Protein AF-A0A7S2WE70-F1 (afdb_monomer)

Nearest PDB structures (foldseek):
  4l07-assembly1_A  TM=2.270E-01  e=7.422E+00  Pseudomonas putida S16

Structure (mmCIF, N/CA/C/O backbone):
data_AF-A0A7S2WE70-F1
#
_entry.id   AF-A0A7S2WE70-F1
#
loop_
_atom_site.group_PDB
_atom_site.id
_atom_site.type_symbol
_atom_site.label_atom_id
_atom_site.label_alt_id
_atom_site.label_comp_id
_atom_site.label_asym_id
_atom_site.label_entity_id
_atom_site.label_seq_id
_atom_site.pdbx_PDB_ins_code
_atom_site.Cartn_x
_atom_site.Cartn_y
_atom_site.Cartn_z
_atom_site.occupancy
_atom_site.B_iso_or_equiv
_atom_site.auth_seq_id
_atom_site.auth_comp_id
_atom_site.auth_asym_id
_atom_site.auth_atom_id
_atom_site.pdbx_PDB_model_num
ATOM 1 N N . LYS A 1 1 ? -5.497 1.489 -3.871 1.00 79.62 1 LYS A N 1
ATOM 2 C CA . LYS A 1 1 ? -4.852 1.166 -2.570 1.00 79.62 1 LYS A CA 1
ATOM 3 C C . LYS A 1 1 ? -5.425 1.984 -1.411 1.00 79.62 1 LYS A C 1
ATOM 5 O O . LYS A 1 1 ? -5.794 1.363 -0.428 1.00 79.62 1 LYS A O 1
ATOM 10 N N . LEU A 1 2 ? -5.612 3.306 -1.546 1.00 86.38 2 LEU A N 1
ATOM 11 C CA . LEU A 1 2 ? -6.244 4.159 -0.519 1.00 86.38 2 LEU A CA 1
ATOM 12 C C . LEU A 1 2 ? -7.541 3.571 0.075 1.00 86.38 2 LEU A C 1
ATOM 14 O O . LEU A 1 2 ? -7.632 3.416 1.284 1.00 86.38 2 LEU A O 1
ATOM 18 N N . ALA A 1 3 ? -8.488 3.138 -0.764 1.00 90.69 3 ALA A N 1
ATOM 19 C CA . ALA A 1 3 ? -9.734 2.517 -0.297 1.00 90.69 3 ALA A CA 1
ATOM 20 C C . ALA A 1 3 ? -9.523 1.275 0.596 1.00 90.69 3 ALA A C 1
ATOM 22 O O . ALA A 1 3 ? -10.285 1.057 1.528 1.00 90.69 3 ALA A O 1
ATOM 23 N N . GLN A 1 4 ? -8.474 0.476 0.355 1.00 90.06 4 GLN A N 1
ATOM 24 C CA . GLN A 1 4 ? -8.160 -0.686 1.199 1.00 90.06 4 GLN A CA 1
ATOM 25 C C . GLN A 1 4 ? -7.685 -0.249 2.590 1.00 90.06 4 GLN A C 1
ATOM 27 O O . GLN A 1 4 ? -8.068 -0.862 3.579 1.00 90.06 4 GLN A O 1
ATOM 32 N N . VAL A 1 5 ? -6.887 0.821 2.666 1.00 90.38 5 VAL A N 1
ATOM 33 C CA . VAL A 1 5 ? -6.419 1.385 3.942 1.00 90.38 5 VAL A CA 1
ATOM 34 C C . VAL A 1 5 ? -7.581 2.018 4.705 1.00 90.38 5 VAL A C 1
ATOM 36 O O . VAL A 1 5 ? -7.766 1.716 5.879 1.00 90.38 5 VAL A O 1
ATOM 39 N N . LEU A 1 6 ? -8.410 2.819 4.027 1.00 92.94 6 LEU A N 1
ATOM 40 C CA . LEU A 1 6 ? -9.619 3.411 4.608 1.00 92.94 6 LEU A CA 1
ATOM 41 C C . LEU A 1 6 ? -10.547 2.332 5.178 1.00 92.94 6 LEU A C 1
ATOM 43 O O . LEU A 1 6 ? -10.945 2.420 6.334 1.00 92.94 6 LEU A O 1
ATOM 47 N N . ASN A 1 7 ? -10.824 1.271 4.413 1.00 91.50 7 ASN A N 1
ATOM 48 C CA . ASN A 1 7 ? -11.642 0.162 4.901 1.00 91.50 7 ASN A CA 1
ATOM 49 C C . ASN A 1 7 ? -10.996 -0.574 6.075 1.00 91.50 7 ASN A C 1
ATOM 51 O O . ASN A 1 7 ? -11.705 -0.940 7.006 1.00 91.50 7 ASN A O 1
ATOM 55 N N . ALA A 1 8 ? -9.676 -0.782 6.068 1.00 90.50 8 ALA A N 1
ATOM 56 C CA . ALA A 1 8 ? -8.983 -1.387 7.203 1.00 90.50 8 ALA A CA 1
ATOM 57 C C . ALA A 1 8 ? -9.147 -0.544 8.479 1.00 90.50 8 ALA A C 1
ATOM 59 O O . ALA A 1 8 ? -9.365 -1.091 9.560 1.00 90.50 8 ALA A O 1
ATOM 60 N N . TYR A 1 9 ? -9.092 0.783 8.347 1.00 91.19 9 TYR A N 1
ATOM 61 C CA . TYR A 1 9 ? -9.255 1.717 9.459 1.00 91.19 9 TYR A CA 1
ATOM 62 C C . TYR A 1 9 ? -10.695 1.691 9.989 1.00 91.19 9 TYR A C 1
ATOM 64 O O . TYR A 1 9 ? -10.896 1.522 11.192 1.00 91.19 9 TYR A O 1
ATOM 72 N N . SER A 1 10 ? -11.693 1.747 9.101 1.00 92.25 10 SER A N 1
ATOM 73 C CA . SER A 1 10 ? -13.107 1.640 9.480 1.00 92.25 10 SER A CA 1
ATOM 74 C C . SER A 1 10 ? -13.448 0.282 10.102 1.00 92.25 10 SER A C 1
ATOM 76 O O . SER A 1 10 ? -14.179 0.223 11.089 1.00 92.25 10 SER A O 1
ATOM 78 N N . LEU A 1 11 ? -12.902 -0.819 9.573 1.00 90.81 11 LEU A N 1
ATOM 79 C CA . LEU A 1 11 ? -13.088 -2.167 10.121 1.00 90.81 11 LEU A CA 1
ATOM 80 C C . LEU A 1 11 ? -12.535 -2.281 11.542 1.00 90.81 11 LEU A C 1
ATOM 82 O O . LEU A 1 11 ? -13.195 -2.850 12.406 1.00 90.81 11 LEU A O 1
ATOM 86 N N . ALA A 1 12 ? -11.347 -1.733 11.800 1.00 90.12 12 ALA A N 1
ATOM 87 C CA . ALA A 1 12 ? -10.758 -1.749 13.135 1.00 90.12 12 ALA A CA 1
ATOM 88 C C . ALA A 1 12 ? -11.613 -0.992 14.165 1.00 90.12 12 ALA A C 1
ATOM 90 O O . ALA A 1 12 ? -11.672 -1.390 15.326 1.00 90.12 12 ALA A O 1
ATOM 91 N N . GLU A 1 13 ? -12.290 0.078 13.739 1.00 90.75 13 GLU A N 1
ATOM 92 C CA . GLU A 1 13 ? -13.197 0.852 14.589 1.00 90.75 13 GLU A CA 1
ATOM 93 C C . GLU A 1 13 ? -14.469 0.064 14.944 1.00 90.75 13 GLU A C 1
ATOM 95 O O . GLU A 1 13 ? -14.871 0.025 16.106 1.00 90.75 13 GLU A O 1
ATOM 100 N N . HIS A 1 14 ? -15.061 -0.631 13.968 1.00 90.62 14 HIS A N 1
ATOM 101 C CA . HIS A 1 14 ? -16.283 -1.420 14.171 1.00 90.62 14 HIS A CA 1
ATOM 102 C C . HIS A 1 14 ? -16.027 -2.771 14.856 1.00 90.62 14 HIS A C 1
ATOM 104 O O . HIS A 1 14 ? -16.901 -3.292 15.552 1.00 90.62 14 HIS A O 1
ATOM 110 N N . PHE A 1 15 ? -14.829 -3.338 14.699 1.00 90.50 15 PHE A N 1
ATOM 111 C CA . PHE A 1 15 ? -14.436 -4.626 15.270 1.00 90.50 15 PHE A CA 1
ATOM 112 C C . PHE A 1 15 ? -13.199 -4.483 16.172 1.00 90.50 15 PHE A C 1
ATOM 114 O O . PHE A 1 15 ? -12.150 -5.057 15.880 1.00 90.50 15 PHE A O 1
ATOM 121 N N . PRO A 1 16 ? -13.302 -3.812 17.337 1.00 86.62 16 PRO A N 1
ATOM 122 C CA . PRO A 1 16 ? -12.149 -3.481 18.191 1.00 86.62 16 PRO A CA 1
ATOM 123 C C . PRO A 1 16 ? -11.471 -4.699 18.844 1.00 86.62 16 PRO A C 1
ATOM 125 O O . PRO A 1 16 ? -10.411 -4.594 19.470 1.00 86.62 16 PRO A O 1
ATOM 128 N N . ARG A 1 17 ? -12.102 -5.875 18.749 1.00 86.81 17 ARG A N 1
ATOM 129 C CA . ARG A 1 17 ? -11.527 -7.155 19.186 1.00 86.81 17 ARG A CA 1
ATOM 130 C C . ARG A 1 17 ? -10.603 -7.762 18.134 1.00 86.81 17 ARG A C 1
ATOM 132 O O . ARG A 1 17 ? -9.846 -8.666 18.472 1.00 86.81 17 ARG A O 1
ATOM 139 N N . TRP A 1 18 ? -10.711 -7.328 16.882 1.00 84.94 18 TRP A N 1
ATOM 140 C CA . TRP A 1 18 ? -9.977 -7.885 15.757 1.00 84.94 18 TRP A CA 1
ATOM 141 C C . TRP A 1 18 ? -8.781 -7.001 15.441 1.00 84.94 18 TRP A C 1
ATOM 143 O O . TRP A 1 18 ? -8.836 -5.776 15.542 1.00 84.94 18 TRP A O 1
ATOM 153 N N . ARG A 1 19 ? -7.683 -7.638 15.044 1.00 82.75 19 ARG A N 1
ATOM 154 C CA . ARG A 1 19 ? -6.557 -6.930 14.452 1.00 82.75 19 ARG A CA 1
ATOM 155 C C . ARG A 1 19 ? -6.832 -6.778 12.965 1.00 82.75 19 ARG A C 1
ATOM 157 O O . ARG A 1 19 ? -7.068 -7.770 12.280 1.00 82.75 19 ARG A O 1
ATOM 164 N N . VAL A 1 20 ? -6.775 -5.544 12.484 1.00 86.94 20 VAL A N 1
ATOM 165 C CA . VAL A 1 20 ? -6.939 -5.232 11.067 1.00 86.94 20 VAL A CA 1
ATOM 166 C C . VAL A 1 20 ? -5.690 -4.501 10.601 1.00 86.94 20 VAL A C 1
ATOM 168 O O . VAL A 1 20 ? -5.307 -3.483 11.174 1.00 86.94 20 VAL A O 1
ATOM 171 N N . ALA A 1 21 ? -5.049 -5.043 9.572 1.00 87.25 21 ALA A N 1
ATOM 172 C CA . ALA A 1 21 ? -3.863 -4.470 8.960 1.00 87.25 21 ALA A CA 1
ATOM 173 C C . ALA A 1 21 ? -4.091 -4.321 7.456 1.00 87.25 21 ALA A C 1
ATOM 175 O O . ALA A 1 21 ? -4.679 -5.194 6.814 1.00 87.25 21 ALA A O 1
ATOM 176 N N . ALA A 1 22 ? -3.608 -3.217 6.893 1.00 88.62 22 ALA A N 1
ATOM 177 C CA . ALA A 1 22 ? -3.521 -3.046 5.453 1.00 88.62 22 ALA A CA 1
ATOM 178 C C . ALA A 1 22 ? -2.094 -3.382 5.016 1.00 88.62 22 ALA A C 1
ATOM 180 O O . ALA A 1 22 ? -1.131 -2.841 5.547 1.00 88.62 22 ALA A O 1
ATOM 181 N N . VAL A 1 23 ? -1.950 -4.278 4.047 1.00 88.00 23 VAL A N 1
ATOM 182 C CA . VAL A 1 23 ? -0.639 -4.788 3.636 1.00 88.00 23 VAL A CA 1
ATOM 183 C C . VAL A 1 23 ? -0.384 -4.440 2.173 1.00 88.00 23 VAL A C 1
ATOM 185 O O . VAL A 1 23 ? -1.246 -4.620 1.303 1.00 88.00 23 VAL A O 1
ATOM 188 N N . CYS A 1 24 ? 0.806 -3.922 1.892 1.00 88.81 24 CYS A N 1
ATOM 189 C CA . CYS A 1 24 ? 1.281 -3.636 0.550 1.00 88.81 24 CYS A CA 1
ATOM 190 C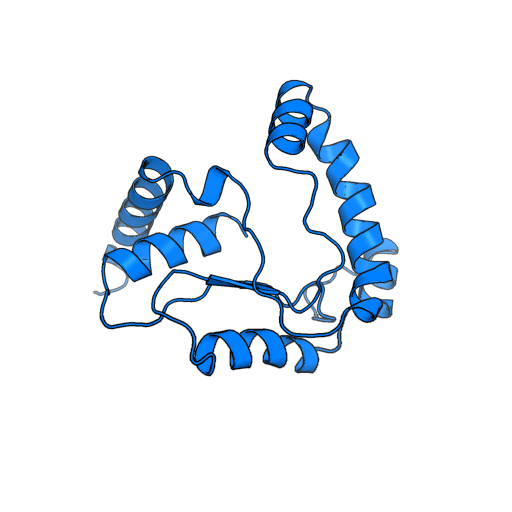 C . CYS A 1 24 ? 2.699 -4.184 0.378 1.00 88.81 24 CYS A C 1
ATOM 192 O O . CYS A 1 24 ? 3.661 -3.505 0.717 1.00 88.81 24 CYS A O 1
ATOM 194 N N . PRO A 1 25 ? 2.872 -5.375 -0.207 1.00 87.31 25 PRO A N 1
ATOM 195 C CA . PRO A 1 25 ? 4.188 -5.993 -0.341 1.00 87.31 25 PRO A CA 1
ATOM 196 C C . PRO A 1 25 ? 5.127 -5.302 -1.347 1.00 87.31 25 PRO A C 1
ATOM 198 O O . PRO A 1 25 ? 6.152 -5.874 -1.702 1.00 87.31 25 PRO A O 1
ATOM 201 N N . GLY A 1 26 ? 4.794 -4.104 -1.834 1.00 88.00 26 GLY A N 1
ATOM 202 C CA . GLY A 1 26 ? 5.463 -3.474 -2.968 1.00 88.00 26 GLY A CA 1
ATOM 203 C C . GLY A 1 26 ? 5.025 -4.086 -4.298 1.00 88.00 26 GLY A C 1
ATOM 204 O O . GLY A 1 26 ? 3.902 -4.582 -4.433 1.00 88.00 26 GLY A O 1
ATOM 205 N N . TRP A 1 27 ? 5.907 -4.030 -5.293 1.00 89.19 27 TRP A N 1
ATOM 206 C CA . TRP A 1 27 ? 5.650 -4.601 -6.611 1.00 89.19 27 TRP A CA 1
ATOM 207 C C . TRP A 1 27 ? 6.046 -6.065 -6.618 1.00 89.19 27 TRP A C 1
ATOM 209 O O . TRP A 1 27 ? 7.217 -6.389 -6.435 1.00 89.19 27 TRP A O 1
ATOM 219 N N . VAL A 1 28 ? 5.065 -6.933 -6.850 1.00 89.75 28 VAL A N 1
ATOM 220 C CA . VAL A 1 28 ? 5.225 -8.388 -6.854 1.00 89.75 28 VAL A CA 1
ATOM 221 C C . VAL A 1 28 ? 4.984 -8.917 -8.265 1.00 89.75 28 VAL A C 1
ATOM 223 O O . 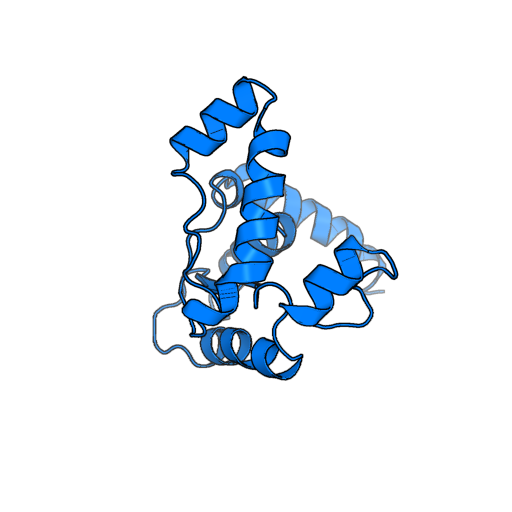VAL A 1 28 ? 4.028 -8.508 -8.930 1.00 89.75 28 VAL A O 1
ATOM 226 N N . GLY A 1 29 ? 5.856 -9.821 -8.711 1.00 89.62 29 GLY A N 1
ATOM 227 C CA . GLY A 1 29 ? 5.844 -10.459 -10.023 1.00 89.62 29 GLY A CA 1
ATOM 228 C C . GLY A 1 29 ? 4.658 -11.402 -10.189 1.00 89.62 29 GLY A C 1
ATOM 229 O O . GLY A 1 29 ? 4.811 -12.609 -10.067 1.00 89.62 29 GLY A O 1
ATOM 230 N N . THR A 1 30 ? 3.473 -10.848 -10.435 1.00 88.12 30 THR A N 1
ATOM 231 C CA . THR A 1 30 ? 2.229 -11.599 -10.662 1.00 88.12 30 THR A CA 1
ATOM 232 C C . THR A 1 30 ? 1.771 -11.472 -12.113 1.00 88.12 30 THR A C 1
ATOM 234 O O . THR A 1 30 ? 2.211 -10.574 -12.837 1.00 88.12 30 THR A O 1
ATOM 237 N N . ASP A 1 31 ? 0.822 -12.317 -12.517 1.00 90.88 31 ASP A N 1
ATOM 238 C CA . ASP A 1 31 ? 0.215 -12.278 -13.855 1.00 90.88 31 ASP A CA 1
ATOM 23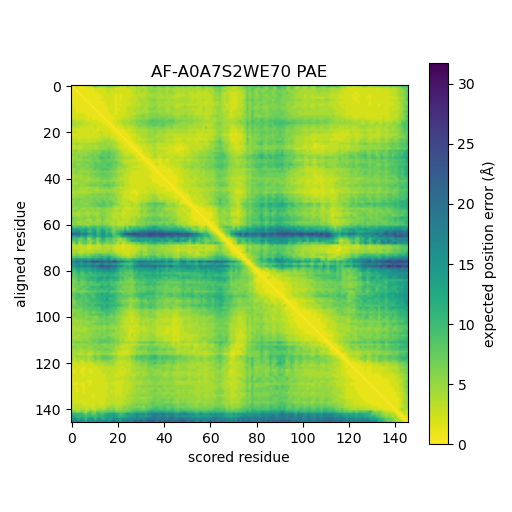9 C C . ASP A 1 31 ? -0.607 -11.001 -14.119 1.00 90.88 31 ASP A C 1
ATOM 241 O O . ASP A 1 31 ? -1.007 -10.739 -15.249 1.00 90.88 31 ASP A O 1
ATOM 245 N N . PHE A 1 32 ? -0.819 -10.155 -13.101 1.00 87.25 32 PHE A N 1
ATOM 246 C CA . PHE A 1 32 ? -1.438 -8.835 -13.263 1.00 87.25 32 PHE A CA 1
ATOM 247 C C . PHE A 1 32 ? -0.528 -7.806 -13.948 1.00 87.25 32 PHE A C 1
ATOM 249 O O . PHE A 1 32 ? -1.008 -6.746 -14.354 1.00 87.25 32 PHE A O 1
ATOM 256 N N . ILE A 1 33 ? 0.780 -8.067 -14.054 1.00 87.94 33 ILE A N 1
ATOM 257 C CA . ILE A 1 33 ? 1.709 -7.154 -14.728 1.00 87.94 33 ILE A CA 1
ATOM 258 C C . ILE A 1 33 ? 1.482 -7.243 -16.248 1.00 87.94 33 ILE A C 1
ATOM 260 O O . ILE A 1 33 ? 1.627 -8.332 -16.807 1.00 87.94 33 ILE A O 1
ATOM 264 N N . PRO A 1 34 ? 1.190 -6.121 -16.936 1.00 89.06 34 PRO A N 1
ATOM 265 C CA . PRO A 1 34 ? 0.834 -6.130 -18.353 1.00 89.06 34 PRO A CA 1
ATOM 266 C C . PRO A 1 34 ? 2.002 -6.548 -19.255 1.00 89.06 34 PRO A C 1
ATOM 268 O O . PRO A 1 34 ? 3.160 -6.254 -18.964 1.00 89.06 34 PRO A O 1
ATOM 271 N N . GLU A 1 35 ? 1.702 -7.136 -20.413 1.00 92.62 35 GLU A N 1
ATOM 272 C CA . GLU A 1 35 ? 2.688 -7.541 -21.430 1.00 92.62 35 GLU A CA 1
ATOM 273 C C . GLU A 1 35 ? 3.168 -6.348 -22.277 1.00 92.62 35 GLU A C 1
ATOM 275 O O . GLU A 1 35 ? 2.984 -6.270 -23.488 1.00 92.62 35 GLU A O 1
ATOM 280 N N . THR A 1 36 ? 3.769 -5.364 -21.615 1.00 94.12 36 THR A N 1
ATOM 281 C CA . THR A 1 36 ? 4.332 -4.157 -22.241 1.00 94.12 36 THR A CA 1
ATOM 282 C C . THR A 1 36 ? 5.819 -4.038 -21.906 1.00 94.12 36 THR A C 1
ATOM 284 O O . THR A 1 36 ? 6.268 -4.663 -20.944 1.00 94.12 36 THR A O 1
ATOM 287 N N . PRO A 1 37 ? 6.602 -3.199 -22.610 1.00 91.69 37 PRO A N 1
ATOM 288 C CA . PRO A 1 37 ? 8.000 -2.955 -22.240 1.00 91.69 37 PRO A CA 1
ATOM 289 C C . PRO A 1 37 ? 8.170 -2.482 -20.787 1.00 91.69 37 PRO A C 1
ATOM 291 O O . PRO A 1 37 ? 9.081 -2.919 -20.087 1.00 91.69 37 PRO A O 1
ATOM 294 N N . VAL A 1 38 ? 7.249 -1.642 -20.301 1.00 88.69 38 VAL A N 1
ATOM 295 C CA . VAL A 1 38 ? 7.215 -1.210 -18.894 1.00 88.69 38 VAL A CA 1
ATOM 296 C C . VAL A 1 38 ? 6.892 -2.386 -17.973 1.00 88.69 38 VAL A C 1
ATOM 298 O O . VAL A 1 38 ? 7.522 -2.546 -16.933 1.00 88.69 38 VAL A O 1
ATOM 301 N N . GLY A 1 39 ? 5.950 -3.243 -18.362 1.00 90.06 39 GLY A N 1
ATOM 302 C CA . GLY A 1 39 ? 5.627 -4.448 -17.606 1.00 90.06 39 GLY A CA 1
ATOM 303 C C . GLY A 1 39 ? 6.782 -5.446 -17.533 1.00 90.06 39 GLY A C 1
ATOM 304 O O . GLY A 1 39 ? 7.007 -6.026 -16.475 1.00 90.06 39 GLY A O 1
ATOM 305 N N . TYR A 1 40 ? 7.577 -5.587 -18.596 1.00 90.31 40 TYR A N 1
ATOM 306 C CA . TYR A 1 40 ? 8.807 -6.381 -18.565 1.00 90.31 40 TYR A CA 1
ATOM 307 C C . TYR A 1 40 ? 9.795 -5.834 -17.527 1.00 90.31 40 TYR A C 1
ATOM 309 O O . TYR A 1 40 ? 10.276 -6.590 -16.684 1.00 90.31 40 TYR A O 1
ATOM 317 N N . LEU A 1 41 ? 10.025 -4.516 -17.518 1.00 90.12 41 LEU A N 1
ATOM 318 C CA . LEU A 1 41 ? 10.878 -3.867 -16.520 1.00 90.12 41 LEU A CA 1
ATOM 319 C C . LEU A 1 41 ? 10.369 -4.117 -15.094 1.00 90.12 41 LEU A C 1
ATOM 321 O O . LEU A 1 41 ? 11.133 -4.569 -14.241 1.00 90.12 41 LEU A O 1
ATOM 325 N N . ILE A 1 42 ? 9.069 -3.908 -14.855 1.00 90.94 42 ILE A N 1
ATOM 326 C CA . ILE A 1 42 ? 8.449 -4.199 -13.557 1.00 90.94 42 ILE A CA 1
ATOM 327 C C . ILE A 1 42 ? 8.674 -5.661 -13.185 1.00 90.94 42 ILE A C 1
ATOM 329 O O . ILE A 1 42 ? 9.132 -5.924 -12.084 1.00 90.94 42 ILE A O 1
ATOM 333 N N . ARG A 1 43 ? 8.428 -6.610 -14.092 1.00 90.69 43 ARG A N 1
ATOM 334 C CA . ARG A 1 43 ? 8.587 -8.044 -13.822 1.00 90.69 43 ARG A CA 1
ATOM 335 C C . ARG A 1 43 ? 10.023 -8.412 -13.436 1.00 90.69 43 ARG A C 1
ATOM 337 O O . ARG A 1 43 ? 10.202 -9.241 -12.554 1.00 90.69 43 ARG A O 1
ATOM 344 N N . THR A 1 44 ? 11.029 -7.782 -14.045 1.00 91.06 44 THR A N 1
ATOM 345 C CA . THR A 1 44 ? 12.446 -8.046 -13.726 1.00 91.06 44 THR A CA 1
ATOM 346 C C . THR A 1 44 ? 12.911 -7.471 -12.388 1.00 91.06 44 THR A C 1
ATOM 348 O O . THR A 1 44 ? 13.868 -7.981 -11.815 1.00 91.06 44 THR A O 1
ATOM 351 N N . SER A 1 45 ? 12.265 -6.415 -11.886 1.00 90.81 45 SER A N 1
ATOM 352 C CA . SER A 1 45 ? 12.630 -5.759 -10.617 1.00 90.81 45 SER A CA 1
ATOM 353 C C . SER A 1 45 ? 11.610 -5.984 -9.495 1.00 90.81 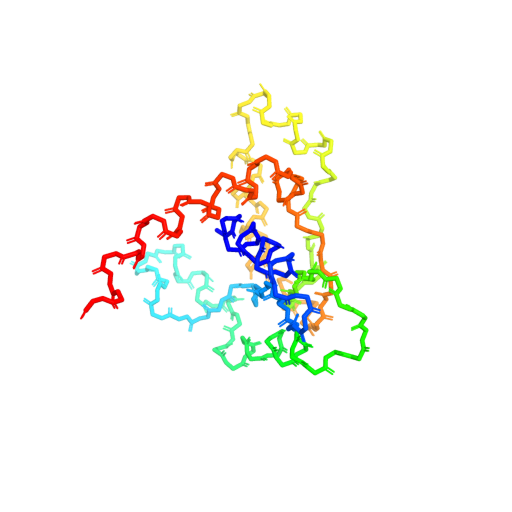45 SER A C 1
ATOM 355 O O . SER A 1 45 ? 11.823 -5.563 -8.356 1.00 90.81 45 SER A O 1
ATOM 357 N N . ALA A 1 46 ? 10.487 -6.631 -9.803 1.00 91.75 46 ALA A N 1
ATOM 358 C CA . ALA A 1 46 ? 9.471 -6.996 -8.839 1.00 91.75 46 ALA A CA 1
ATOM 359 C C . ALA A 1 46 ? 9.985 -8.077 -7.888 1.00 91.75 46 ALA A C 1
ATOM 361 O O . ALA A 1 46 ? 10.795 -8.934 -8.241 1.00 91.75 46 ALA A O 1
ATOM 362 N N . TYR A 1 47 ? 9.460 -8.058 -6.671 1.00 90.75 47 TYR A N 1
ATOM 363 C CA . TYR A 1 47 ? 9.625 -9.152 -5.739 1.00 90.75 47 TYR A CA 1
ATOM 364 C C . TYR A 1 47 ? 9.026 -10.443 -6.293 1.00 90.75 47 TYR A C 1
ATOM 366 O O . TYR A 1 47 ? 8.005 -10.425 -6.986 1.00 90.75 47 TYR A O 1
ATOM 374 N N . ALA A 1 48 ? 9.621 -11.573 -5.917 1.00 88.88 48 ALA A N 1
ATOM 375 C CA . ALA A 1 48 ? 8.999 -12.869 -6.132 1.00 88.88 48 ALA A CA 1
ATOM 376 C C . ALA A 1 48 ? 7.645 -12.943 -5.384 1.00 88.88 48 ALA A C 1
ATOM 378 O O . ALA A 1 48 ? 7.493 -12.285 -4.346 1.00 88.88 48 ALA A O 1
ATOM 379 N N . PRO A 1 49 ? 6.656 -13.711 -5.874 1.00 86.31 49 PRO A N 1
ATOM 380 C CA . PRO A 1 49 ? 5.359 -13.882 -5.210 1.00 86.31 49 PRO A CA 1
ATOM 381 C C . PRO A 1 49 ? 5.448 -14.177 -3.707 1.00 86.31 49 PRO A C 1
ATOM 383 O O . PRO A 1 49 ? 4.690 -13.618 -2.914 1.00 86.31 49 PRO A O 1
ATOM 386 N N . GLU A 1 50 ? 6.426 -14.984 -3.306 1.00 86.75 50 GLU A N 1
ATOM 387 C CA . GLU A 1 50 ? 6.667 -15.431 -1.934 1.00 86.75 50 GLU A CA 1
ATOM 388 C C . GLU A 1 50 ? 7.081 -14.284 -1.012 1.00 86.75 50 GLU A C 1
ATOM 390 O O . GLU A 1 50 ? 6.722 -14.260 0.166 1.00 86.75 50 GLU A O 1
ATOM 395 N N . ALA A 1 51 ? 7.791 -13.287 -1.541 1.00 83.19 51 ALA A N 1
ATOM 396 C CA . ALA A 1 51 ? 8.136 -12.101 -0.772 1.00 83.19 51 ALA A CA 1
ATOM 397 C C . ALA A 1 51 ? 6.880 -11.311 -0.375 1.00 83.19 51 ALA A C 1
ATOM 399 O O . ALA A 1 51 ? 6.869 -10.661 0.671 1.00 83.19 51 ALA A O 1
ATOM 400 N N . GLY A 1 5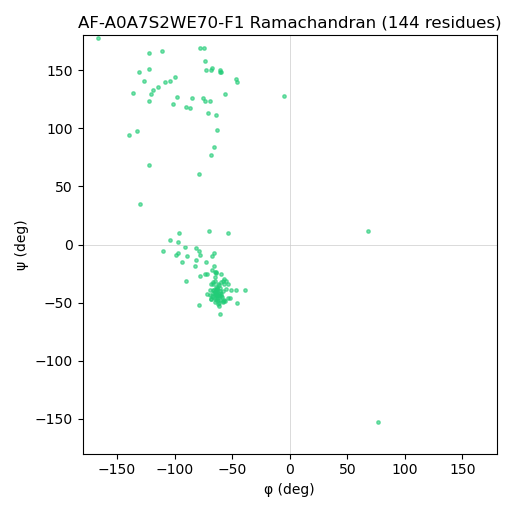2 ? 5.778 -11.446 -1.123 1.00 76.69 52 GLY A N 1
ATOM 401 C CA . GLY A 1 52 ? 4.473 -10.910 -0.745 1.00 76.69 52 GLY A CA 1
ATOM 402 C C . GLY A 1 52 ? 3.955 -11.408 0.607 1.00 76.69 52 GLY A C 1
ATOM 403 O O . GLY A 1 52 ? 3.274 -10.667 1.317 1.00 76.69 52 GLY A O 1
ATOM 404 N N . SER A 1 53 ? 4.328 -12.625 1.002 1.00 84.06 53 SER A N 1
ATOM 405 C CA . SER A 1 53 ? 3.904 -13.228 2.263 1.00 84.06 53 SER A CA 1
ATOM 406 C C . SER A 1 53 ? 4.568 -12.595 3.484 1.00 84.06 53 SER A C 1
ATOM 408 O O . SER A 1 53 ? 3.973 -12.628 4.555 1.00 84.06 53 SER A O 1
ATOM 410 N N . LEU A 1 54 ? 5.755 -11.986 3.358 1.00 84.94 54 LEU A N 1
ATOM 411 C CA . LEU A 1 54 ? 6.486 -11.430 4.502 1.00 84.94 54 LEU A CA 1
ATOM 412 C C . LEU A 1 54 ? 5.687 -10.333 5.220 1.00 84.94 54 LEU A C 1
ATOM 414 O O . LEU A 1 54 ? 5.347 -10.496 6.389 1.00 84.94 54 LEU A O 1
ATOM 418 N N . SER A 1 55 ? 5.329 -9.251 4.521 1.00 80.62 55 SER A N 1
ATOM 419 C CA . SER A 1 55 ? 4.532 -8.154 5.099 1.00 80.62 55 SER A CA 1
ATOM 420 C C . SER A 1 55 ? 3.167 -8.603 5.621 1.00 80.62 55 SER A C 1
ATOM 422 O O . SER A 1 55 ? 2.692 -8.073 6.627 1.00 80.62 55 SER A O 1
ATOM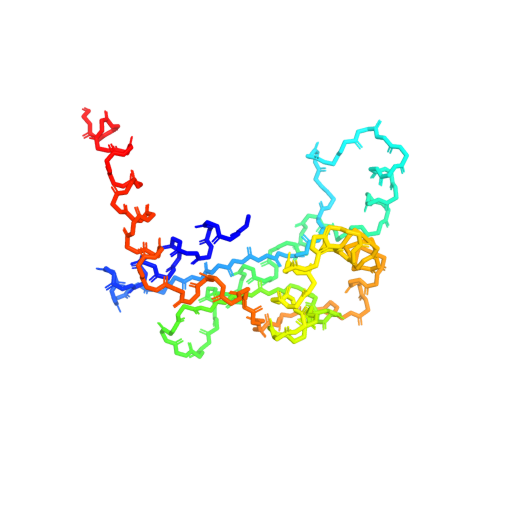 424 N N . LEU A 1 56 ? 2.556 -9.616 4.995 1.00 82.31 56 LEU A N 1
ATOM 425 C CA . LEU A 1 56 ? 1.324 -10.222 5.498 1.00 82.31 56 LEU A CA 1
ATOM 426 C C . LEU A 1 56 ? 1.558 -10.919 6.841 1.00 82.31 56 LEU A C 1
ATOM 428 O O . LEU A 1 56 ? 0.822 -10.680 7.797 1.00 82.31 56 LEU A O 1
ATOM 432 N N . MET A 1 57 ? 2.597 -11.752 6.921 1.00 86.75 57 MET A N 1
ATOM 433 C CA . MET A 1 57 ? 2.950 -12.478 8.137 1.00 86.75 57 MET A CA 1
ATOM 434 C C . MET A 1 57 ? 3.325 -11.525 9.265 1.00 86.75 57 MET A C 1
ATOM 436 O O . MET A 1 57 ? 2.904 -11.758 10.393 1.00 86.75 57 MET A O 1
ATOM 440 N N . CYS A 1 58 ? 4.019 -10.422 8.982 1.00 82.50 58 CYS A N 1
ATOM 441 C CA . CYS A 1 58 ? 4.230 -9.394 9.995 1.00 82.50 58 CYS A CA 1
ATOM 442 C C . CYS A 1 58 ? 2.918 -8.783 10.462 1.00 82.50 58 CYS A C 1
ATOM 444 O O . CYS A 1 58 ? 2.697 -8.707 11.657 1.00 82.50 58 CYS A O 1
ATOM 446 N N . GLY A 1 59 ? 2.021 -8.387 9.553 1.00 78.44 59 GLY A N 1
ATOM 447 C CA . GLY A 1 59 ? 0.755 -7.774 9.954 1.00 78.44 59 GLY A CA 1
ATOM 448 C C . GLY A 1 59 ? -0.086 -8.674 10.865 1.00 78.44 59 GLY A C 1
ATOM 449 O O . GLY A 1 59 ? -0.790 -8.184 11.749 1.00 78.44 59 GLY A O 1
ATOM 450 N N . ILE A 1 60 ? 0.022 -9.993 10.688 1.00 81.88 60 ILE A N 1
ATOM 451 C CA . ILE A 1 60 ? -0.646 -10.990 11.530 1.00 81.88 60 ILE A CA 1
ATOM 452 C C . ILE A 1 60 ? 0.102 -11.191 12.856 1.00 81.88 60 ILE A C 1
ATOM 454 O O . ILE A 1 60 ? -0.516 -11.126 13.923 1.00 81.88 60 ILE A O 1
ATOM 458 N N . LEU A 1 61 ? 1.413 -11.446 12.791 1.00 85.38 61 LEU A N 1
ATOM 459 C CA . LEU A 1 61 ? 2.236 -11.897 13.917 1.00 85.38 61 LEU A CA 1
ATOM 460 C C . LEU A 1 61 ? 2.853 -10.767 14.749 1.00 85.38 61 LEU A C 1
ATOM 462 O O . LEU A 1 61 ? 3.406 -11.051 15.810 1.00 85.38 61 LEU A O 1
ATOM 466 N N . ASP A 1 62 ? 2.772 -9.513 14.305 1.00 77.50 62 ASP A N 1
ATOM 467 C CA . ASP A 1 62 ? 3.347 -8.374 15.020 1.00 77.50 62 ASP A CA 1
ATOM 468 C C . ASP A 1 62 ? 2.793 -8.308 16.452 1.00 77.50 62 ASP A C 1
ATOM 470 O O . ASP A 1 62 ? 1.590 -8.417 16.702 1.00 77.50 62 ASP A O 1
ATOM 474 N N . SER A 1 63 ? 3.680 -8.189 17.433 1.00 69.81 63 SER A N 1
ATOM 475 C CA . SER A 1 63 ? 3.315 -8.135 18.850 1.00 69.81 63 SER A CA 1
ATOM 476 C C . SER A 1 63 ? 2.859 -6.736 19.279 1.00 69.81 63 SER A C 1
ATOM 478 O O . SER A 1 63 ? 2.258 -6.589 20.345 1.00 69.81 63 SER A O 1
ATOM 480 N N . GLN A 1 64 ? 3.097 -5.721 18.441 1.00 65.19 64 GLN A N 1
ATOM 481 C CA . GLN A 1 64 ? 2.756 -4.318 18.677 1.00 65.19 64 GLN A CA 1
ATOM 482 C C . GLN A 1 64 ? 1.229 -4.049 18.532 1.00 65.19 64 GLN A C 1
ATOM 484 O O . GLN A 1 64 ? 0.474 -4.865 17.981 1.00 65.19 64 GLN A O 1
ATOM 489 N N . PRO A 1 65 ? 0.713 -2.956 19.139 1.00 55.53 65 PRO A N 1
ATOM 490 C CA . PRO A 1 65 ? -0.696 -2.827 19.529 1.00 55.53 65 PRO A CA 1
ATOM 491 C C . PRO A 1 65 ? -1.705 -2.581 18.391 1.00 55.53 65 PRO A C 1
ATOM 493 O O . PRO A 1 65 ? -1.368 -2.241 17.266 1.00 55.53 65 PRO A O 1
ATOM 496 N N . LYS A 1 66 ? -2.986 -2.706 18.777 1.00 63.03 66 LYS A N 1
ATOM 497 C CA . LYS A 1 66 ? -4.271 -2.701 18.035 1.00 63.03 66 LYS A CA 1
ATOM 498 C C . LYS A 1 66 ? -4.577 -1.517 17.097 1.00 63.03 66 LYS A C 1
ATOM 500 O O . LYS A 1 66 ? -5.728 -1.370 16.687 1.00 63.03 66 LYS A O 1
ATOM 505 N N . ARG A 1 67 ? -3.623 -0.632 16.803 1.00 67.31 67 ARG A N 1
ATOM 506 C CA . ARG A 1 67 ? -3.887 0.453 15.853 1.00 67.31 67 ARG A CA 1
ATOM 507 C C . ARG A 1 67 ? -3.947 -0.117 14.433 1.00 67.31 67 ARG A C 1
ATOM 509 O O . ARG A 1 67 ? -3.276 -1.109 14.160 1.00 67.31 67 ARG A O 1
ATOM 516 N N . PRO A 1 68 ? -4.725 0.478 13.525 1.00 63.47 68 PRO A N 1
ATOM 517 C CA . PRO A 1 68 ? -4.676 0.091 12.126 1.00 63.47 68 PRO A CA 1
ATOM 518 C C . PRO A 1 68 ? -3.287 0.419 11.561 1.00 63.47 68 PRO A C 1
ATOM 520 O O . PRO A 1 68 ? -2.917 1.590 11.457 1.00 63.47 68 PRO A O 1
ATOM 523 N N . VAL A 1 69 ? -2.504 -0.608 11.233 1.00 77.00 69 VAL A N 1
ATOM 524 C CA . VAL A 1 69 ? -1.143 -0.447 10.703 1.00 77.00 69 VAL A CA 1
ATOM 525 C C . VAL A 1 69 ? -1.137 -0.713 9.201 1.00 77.00 69 VAL A C 1
ATOM 527 O O . VAL A 1 69 ? -1.835 -1.606 8.706 1.00 77.00 69 VAL A O 1
ATOM 530 N N . PHE A 1 70 ? -0.355 0.083 8.475 1.00 84.94 70 PHE A N 1
ATOM 531 C CA . PHE A 1 70 ? -0.023 -0.173 7.083 1.00 84.94 70 PHE A CA 1
ATOM 532 C C . PHE A 1 70 ? 1.383 -0.774 7.008 1.00 84.94 70 PHE A C 1
ATOM 534 O O . PHE A 1 70 ? 2.340 -0.161 7.475 1.00 84.94 70 PHE A O 1
ATOM 541 N N . PHE A 1 71 ? 1.502 -1.979 6.453 1.00 86.44 71 PHE A N 1
ATOM 542 C CA . PHE A 1 71 ? 2.780 -2.681 6.327 1.00 86.44 71 PHE A CA 1
ATOM 543 C C . PHE A 1 71 ? 3.263 -2.718 4.882 1.00 86.44 71 PHE A C 1
ATOM 545 O O . PHE A 1 71 ? 2.478 -2.979 3.965 1.00 86.44 71 PHE A O 1
ATOM 552 N N . SER A 1 72 ? 4.570 -2.534 4.702 1.00 86.38 72 SER A N 1
ATOM 553 C CA . SER A 1 72 ? 5.258 -2.612 3.415 1.00 86.38 72 SER A CA 1
ATOM 554 C C . SER A 1 72 ? 6.497 -3.503 3.482 1.00 86.38 72 SER A C 1
ATOM 556 O O . SER A 1 72 ? 7.166 -3.568 4.511 1.00 86.38 72 SER A O 1
ATOM 558 N N . ASN A 1 73 ? 6.828 -4.167 2.370 1.00 87.06 73 ASN A N 1
ATOM 559 C CA . ASN A 1 73 ? 8.089 -4.914 2.227 1.00 87.06 73 ASN A CA 1
ATOM 560 C C . ASN A 1 73 ? 9.292 -4.026 1.869 1.00 87.06 73 ASN A C 1
ATOM 562 O O . ASN A 1 73 ? 10.407 -4.515 1.692 1.00 87.06 73 ASN A O 1
ATOM 566 N N . SER A 1 74 ? 9.058 -2.730 1.676 1.00 82.94 74 SER A N 1
ATOM 567 C CA . SER A 1 74 ? 10.059 -1.792 1.196 1.00 82.94 74 SER A CA 1
ATOM 568 C C . SER A 1 74 ? 10.004 -0.509 2.008 1.00 82.94 74 SER A C 1
ATOM 570 O O . SER A 1 74 ? 8.936 0.081 2.162 1.00 82.94 74 SER A O 1
ATOM 572 N N . GLY A 1 75 ? 11.170 -0.072 2.478 1.00 74.88 75 GLY A N 1
ATOM 573 C CA . GLY A 1 75 ? 11.366 1.199 3.173 1.00 74.88 75 GLY A CA 1
ATOM 574 C C . GLY A 1 75 ? 11.870 2.325 2.264 1.00 74.88 75 GLY A C 1
ATOM 575 O O . GLY A 1 75 ? 12.141 3.418 2.754 1.00 74.88 75 GLY A O 1
ATOM 576 N N . VAL A 1 76 ? 12.032 2.075 0.955 1.00 62.97 76 VAL A N 1
ATOM 577 C CA . VAL A 1 76 ? 12.703 3.010 0.025 1.00 62.97 76 VAL A CA 1
ATOM 578 C C . VAL A 1 76 ? 11.944 4.325 -0.155 1.00 62.97 76 VAL A C 1
ATOM 580 O O . VAL A 1 76 ? 12.564 5.337 -0.463 1.00 62.97 76 VAL A O 1
ATOM 583 N N . PHE A 1 77 ? 10.633 4.364 0.083 1.00 58.75 77 PHE A N 1
ATOM 584 C CA . PHE A 1 77 ? 9.879 5.606 -0.034 1.00 58.75 77 PHE A CA 1
ATOM 585 C C . PHE A 1 77 ? 8.850 5.751 1.076 1.00 58.75 77 PHE A C 1
ATOM 587 O O . PHE A 1 77 ? 7.683 5.418 0.902 1.00 58.75 77 PHE A O 1
ATOM 594 N N . LYS A 1 78 ? 9.248 6.448 2.1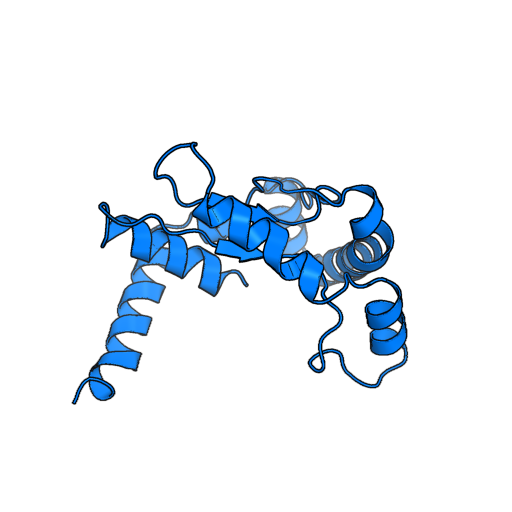43 1.00 62.28 78 LYS A N 1
ATOM 595 C CA . LYS A 1 78 ? 8.329 7.413 2.752 1.00 62.28 78 LYS A CA 1
ATOM 596 C C . LYS A 1 78 ? 8.130 8.497 1.698 1.00 62.28 78 LYS A C 1
ATOM 598 O O . LYS A 1 78 ? 8.916 9.442 1.632 1.00 62.28 78 LYS A O 1
ATOM 603 N N . MET A 1 79 ? 7.203 8.263 0.760 1.00 56.91 79 MET A N 1
ATOM 604 C CA . MET A 1 79 ? 6.894 9.210 -0.314 1.00 56.91 79 MET A CA 1
ATOM 605 C C . MET A 1 79 ? 6.767 10.597 0.298 1.00 56.91 79 MET A C 1
ATOM 607 O O . MET A 1 79 ? 6.231 10.697 1.399 1.00 56.91 79 MET A O 1
ATOM 611 N N . LEU A 1 80 ? 7.299 11.600 -0.417 1.00 62.84 80 LEU A N 1
ATOM 612 C CA . LEU A 1 80 ? 7.257 13.040 -0.134 1.00 62.84 80 LEU A CA 1
ATOM 613 C C . LEU A 1 80 ? 6.394 13.399 1.079 1.00 62.84 80 LEU A C 1
ATOM 615 O O . LEU A 1 80 ? 5.216 13.032 1.070 1.00 62.84 80 LEU A O 1
ATOM 619 N N . PRO A 1 81 ? 6.919 14.156 2.061 1.00 68.44 81 PRO A N 1
ATOM 620 C CA . PRO A 1 81 ? 6.157 14.499 3.254 1.00 68.44 81 PRO A CA 1
ATOM 621 C C . PRO A 1 81 ? 4.743 14.977 2.875 1.00 68.44 81 PRO A C 1
ATOM 623 O O . PRO A 1 81 ? 4.593 15.625 1.830 1.00 68.44 81 PRO A O 1
ATOM 626 N N . PRO A 1 82 ? 3.705 14.630 3.659 1.00 69.38 82 PRO A N 1
ATOM 627 C CA . PRO A 1 82 ? 2.300 14.954 3.392 1.00 69.38 82 PRO A CA 1
ATOM 628 C C . PRO A 1 82 ? 2.051 16.348 2.801 1.00 69.38 82 PRO A C 1
ATOM 630 O O . PRO A 1 82 ? 1.231 16.531 1.901 1.00 69.38 82 PRO A O 1
ATOM 633 N N . GLU A 1 83 ? 2.790 17.337 3.288 1.00 77.56 83 GLU A N 1
ATOM 634 C CA . GLU A 1 83 ? 2.765 18.733 2.871 1.00 77.56 83 GLU A CA 1
ATOM 635 C C . GLU A 1 83 ? 3.199 18.903 1.407 1.00 77.56 83 GLU A C 1
ATOM 637 O O . GLU A 1 83 ? 2.543 19.609 0.638 1.00 77.56 83 GLU A O 1
ATOM 642 N N . GLY A 1 84 ? 4.260 18.205 0.999 1.00 77.50 84 GLY A N 1
ATOM 643 C CA . GLY A 1 84 ? 4.745 18.161 -0.378 1.00 77.50 84 GLY A CA 1
ATOM 644 C C . GLY A 1 84 ? 3.741 17.502 -1.321 1.00 77.50 84 GLY A C 1
ATOM 645 O O . GLY A 1 84 ? 3.471 18.033 -2.397 1.00 77.50 84 GLY A O 1
ATOM 646 N N . GLN A 1 85 ? 3.108 16.400 -0.906 1.00 74.50 85 GLN A N 1
ATOM 647 C CA . GLN A 1 85 ? 2.062 15.752 -1.712 1.00 74.50 85 GLN A CA 1
ATOM 648 C C . GLN A 1 85 ? 0.851 16.668 -1.917 1.00 74.50 85 GLN A C 1
ATOM 650 O O . GLN A 1 85 ? 0.368 16.817 -3.044 1.00 74.50 85 GLN A O 1
ATOM 655 N N . LYS A 1 86 ? 0.395 17.350 -0.859 1.00 77.25 86 LYS A N 1
ATOM 656 C CA . LYS A 1 86 ? -0.693 18.338 -0.948 1.00 77.25 86 LYS A CA 1
ATOM 657 C C . LYS A 1 86 ? -0.336 19.492 -1.886 1.00 77.25 86 LYS A C 1
ATOM 659 O O . LYS A 1 86 ? -1.173 19.904 -2.687 1.00 77.25 86 LYS A O 1
ATOM 664 N N . PHE A 1 87 ? 0.897 19.992 -1.821 1.00 83.25 87 PHE A N 1
ATOM 665 C CA . PHE A 1 87 ? 1.381 21.053 -2.704 1.00 83.25 87 PHE A CA 1
ATOM 666 C C . PHE A 1 87 ? 1.380 20.627 -4.180 1.00 83.25 87 PHE A C 1
ATOM 668 O O . PHE A 1 87 ? 0.774 21.305 -5.010 1.00 83.25 87 PHE A O 1
ATOM 675 N N . PHE A 1 88 ? 1.964 19.471 -4.510 1.00 82.56 88 PHE A N 1
ATOM 676 C CA . PHE A 1 88 ? 1.981 18.968 -5.889 1.00 82.56 88 PHE A CA 1
ATOM 677 C C . PHE A 1 88 ? 0.586 18.635 -6.427 1.00 82.56 88 PHE A C 1
ATOM 679 O O . PHE A 1 88 ? 0.331 18.815 -7.618 1.00 82.56 88 PHE A O 1
ATOM 686 N N . THR A 1 89 ? -0.331 18.207 -5.554 1.00 83.06 89 THR A N 1
ATOM 687 C CA . THR A 1 89 ? -1.745 18.006 -5.908 1.00 83.06 89 THR A CA 1
ATOM 688 C C . THR A 1 89 ? -2.403 19.324 -6.306 1.00 83.06 89 THR A C 1
ATOM 690 O O . THR A 1 89 ? -3.028 19.392 -7.359 1.00 83.06 89 THR A O 1
ATOM 693 N N . LYS A 1 90 ? -2.214 20.392 -5.517 1.00 85.69 90 LYS A N 1
ATOM 694 C CA . LYS A 1 90 ? -2.760 21.725 -5.829 1.00 85.69 90 LYS A CA 1
ATOM 695 C C . LYS A 1 90 ? -2.220 22.299 -7.137 1.00 85.69 90 LYS A C 1
ATOM 697 O O . LYS A 1 90 ? -2.949 22.983 -7.843 1.00 85.69 90 LYS A O 1
ATOM 702 N N . LEU A 1 91 ? -0.960 22.014 -7.457 1.00 87.88 91 LEU A N 1
ATOM 703 C CA . LEU A 1 91 ? -0.331 22.435 -8.708 1.00 87.88 91 LEU A CA 1
ATOM 704 C C . LEU A 1 91 ? -0.714 21.569 -9.921 1.00 87.88 91 LEU A C 1
ATOM 706 O O . LEU A 1 91 ? -0.289 21.875 -11.029 1.00 87.88 91 LEU A O 1
ATOM 710 N N . GLY A 1 92 ? -1.466 20.477 -9.737 1.00 86.94 92 GLY A N 1
ATOM 711 C CA . GLY A 1 92 ? -1.827 19.559 -10.825 1.00 86.94 92 GLY A CA 1
ATOM 712 C C . GLY A 1 92 ? -0.648 18.758 -11.394 1.00 86.94 92 GLY A C 1
ATOM 713 O O . GLY A 1 92 ? -0.785 18.109 -12.425 1.00 86.94 92 GLY A O 1
ATOM 714 N N . VAL A 1 93 ? 0.513 18.776 -10.730 1.00 87.69 93 VAL A N 1
ATOM 715 C CA . VAL A 1 93 ? 1.736 18.077 -11.174 1.00 87.69 93 VAL A CA 1
ATOM 716 C C . VAL A 1 93 ? 2.011 16.796 -10.391 1.00 87.69 93 VAL A C 1
ATOM 718 O O . VAL A 1 93 ? 3.033 16.150 -10.603 1.00 87.69 93 VAL A O 1
ATOM 721 N N . ARG A 1 94 ? 1.110 16.412 -9.482 1.00 80.94 94 ARG A N 1
ATOM 722 C CA . ARG A 1 94 ? 1.254 15.211 -8.650 1.00 80.94 94 ARG A CA 1
ATOM 723 C C . ARG A 1 94 ? 1.554 13.967 -9.481 1.00 80.94 94 ARG A C 1
ATOM 725 O O . ARG A 1 94 ? 2.452 13.208 -9.144 1.00 80.94 94 ARG A O 1
ATOM 732 N N . ASP A 1 95 ? 0.832 13.762 -10.573 1.00 80.62 95 ASP A N 1
ATOM 733 C CA . ASP A 1 95 ? 0.989 12.532 -11.345 1.00 80.62 95 ASP A CA 1
ATOM 734 C C . ASP A 1 95 ? 2.368 12.488 -12.032 1.00 80.62 95 ASP A C 1
ATOM 736 O O . ASP A 1 95 ? 3.012 11.440 -12.061 1.00 80.62 95 ASP A O 1
ATOM 740 N N . TRP A 1 96 ? 2.894 13.643 -12.456 1.00 82.69 96 TRP A N 1
ATOM 741 C CA . TRP A 1 96 ? 4.245 13.773 -13.014 1.00 82.69 96 TRP A CA 1
ATOM 742 C C . TRP A 1 96 ? 5.355 13.455 -12.010 1.00 82.69 96 TRP A C 1
ATOM 744 O O . TRP A 1 96 ? 6.428 13.019 -12.418 1.00 82.69 96 TRP A O 1
ATOM 754 N N . THR A 1 97 ? 5.121 13.651 -10.710 1.00 79.31 97 THR A N 1
ATOM 755 C CA . THR A 1 97 ? 6.094 13.305 -9.663 1.00 79.31 97 THR A CA 1
ATOM 756 C C . THR A 1 97 ? 5.915 11.875 -9.156 1.00 79.31 97 THR A C 1
ATOM 758 O O . THR A 1 97 ? 6.902 11.214 -8.825 1.00 79.31 97 THR A O 1
ATOM 761 N N . ILE A 1 98 ? 4.682 11.358 -9.154 1.00 81.56 98 ILE A N 1
ATOM 762 C CA . ILE A 1 98 ? 4.377 9.988 -8.731 1.00 81.56 98 ILE A CA 1
ATOM 763 C C . ILE A 1 98 ? 4.960 8.963 -9.701 1.00 81.56 98 ILE A C 1
ATOM 765 O O . ILE A 1 98 ? 5.543 7.988 -9.238 1.00 81.56 98 ILE A O 1
ATOM 769 N N . TRP A 1 99 ? 4.837 9.152 -11.019 1.00 82.31 99 TRP A N 1
ATOM 770 C CA . TRP A 1 99 ? 5.269 8.134 -11.989 1.00 82.31 99 TRP A CA 1
ATOM 771 C C . TRP A 1 99 ? 6.773 7.810 -11.927 1.00 82.31 99 TRP A C 1
ATOM 773 O O . TRP A 1 99 ? 7.111 6.630 -11.793 1.00 82.31 99 TRP A O 1
ATOM 783 N N . PRO A 1 100 ? 7.695 8.795 -11.946 1.00 84.38 100 PRO A N 1
ATOM 784 C CA . PRO A 1 100 ? 9.121 8.528 -11.769 1.00 84.38 100 PRO A CA 1
ATOM 785 C C . PRO A 1 100 ? 9.440 7.940 -10.393 1.00 84.38 100 PRO A C 1
ATOM 787 O O . PRO A 1 100 ? 10.278 7.048 -10.291 1.00 84.38 100 PRO A O 1
ATOM 790 N N . GLY A 1 101 ? 8.751 8.399 -9.341 1.00 83.75 101 GLY A N 1
ATOM 791 C CA . GLY A 1 101 ? 8.910 7.861 -7.989 1.00 83.75 101 GLY A CA 1
ATOM 792 C C . GLY A 1 101 ? 8.489 6.395 -7.892 1.00 83.75 101 GLY A C 1
ATOM 793 O O . GLY A 1 101 ? 9.212 5.583 -7.324 1.00 83.75 101 GLY A O 1
ATOM 794 N N . ALA A 1 102 ? 7.362 6.033 -8.506 1.00 84.19 102 ALA A N 1
ATOM 795 C CA . ALA A 1 102 ? 6.876 4.661 -8.582 1.00 84.19 102 ALA A CA 1
ATOM 796 C C . ALA A 1 102 ? 7.839 3.768 -9.374 1.00 84.19 102 ALA A C 1
ATOM 798 O O . ALA A 1 102 ? 8.134 2.659 -8.939 1.00 84.19 102 ALA A O 1
ATOM 799 N N . LEU A 1 103 ? 8.382 4.260 -10.492 1.00 85.69 103 LEU A N 1
ATOM 800 C CA . LEU A 1 103 ? 9.389 3.528 -11.260 1.00 85.69 103 LEU A CA 1
ATOM 801 C C . LEU A 1 103 ? 10.687 3.335 -10.462 1.00 85.69 103 LEU A C 1
ATOM 803 O O . LEU A 1 103 ? 11.219 2.230 -10.402 1.00 85.69 103 LEU A O 1
ATOM 807 N N . GLY A 1 104 ? 11.177 4.390 -9.808 1.00 86.94 104 GLY A N 1
ATOM 808 C CA . GLY A 1 104 ? 12.317 4.293 -8.900 1.00 86.94 104 GLY A CA 1
ATOM 809 C C . GLY A 1 104 ? 12.052 3.289 -7.780 1.00 86.94 104 GLY A C 1
ATOM 810 O O . GLY A 1 104 ? 12.918 2.485 -7.452 1.00 86.94 104 GLY A O 1
ATOM 811 N N . HIS A 1 105 ? 10.832 3.261 -7.242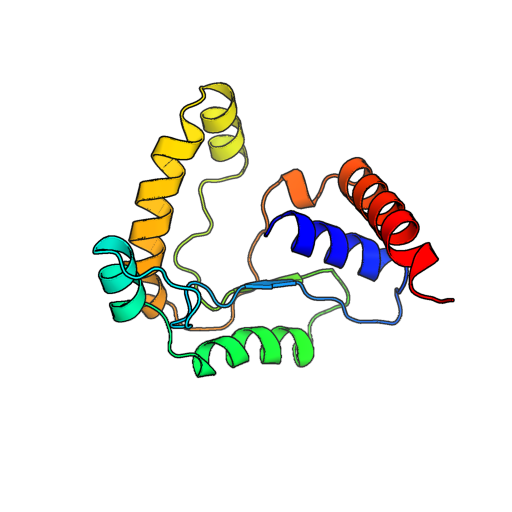 1.00 86.31 105 HIS A N 1
ATOM 812 C CA . HIS A 1 105 ? 10.443 2.297 -6.219 1.00 86.31 105 HIS A CA 1
ATOM 813 C C . HIS A 1 105 ? 10.494 0.855 -6.728 1.00 86.31 105 HIS A C 1
ATOM 815 O O . HIS A 1 105 ? 11.099 0.021 -6.066 1.00 86.31 105 HIS A O 1
ATOM 821 N N . VAL A 1 106 ? 9.965 0.573 -7.921 1.00 88.56 106 VAL A N 1
ATOM 822 C CA . VAL A 1 106 ? 10.079 -0.745 -8.575 1.00 88.56 106 VAL A CA 1
ATOM 823 C C . VAL A 1 106 ? 11.536 -1.195 -8.667 1.00 88.56 106 VAL A C 1
ATOM 825 O O . VAL A 1 106 ? 11.850 -2.334 -8.334 1.00 88.56 106 VAL A O 1
ATOM 828 N N . VAL A 1 107 ? 12.431 -0.301 -9.095 1.00 88.44 107 VAL A N 1
ATOM 829 C CA . VAL A 1 107 ? 13.849 -0.626 -9.291 1.00 88.44 107 VAL A CA 1
ATOM 830 C C . VAL A 1 107 ? 14.568 -0.821 -7.960 1.00 88.44 107 VAL A C 1
ATOM 832 O O . VAL A 1 107 ? 15.341 -1.762 -7.819 1.00 88.44 107 VAL A O 1
ATOM 835 N N . PHE A 1 108 ? 14.317 0.034 -6.969 1.00 88.50 108 PHE A N 1
ATOM 836 C CA . PHE A 1 108 ? 15.110 0.083 -5.738 1.00 88.50 108 PHE A CA 1
ATOM 837 C C . PHE A 1 108 ? 14.490 -0.649 -4.548 1.00 88.50 108 PHE A C 1
ATOM 839 O O . PHE A 1 108 ? 15.179 -0.825 -3.546 1.00 88.50 108 PHE A O 1
ATOM 846 N N . GLN A 1 109 ? 13.237 -1.113 -4.622 1.00 88.19 109 GLN A N 1
ATOM 847 C CA . GLN A 1 109 ? 12.548 -1.742 -3.485 1.00 88.19 109 GLN A CA 1
ATOM 848 C C . GLN A 1 109 ? 13.372 -2.864 -2.831 1.00 88.19 109 GLN A C 1
ATOM 850 O O . GLN A 1 109 ? 13.439 -2.936 -1.602 1.00 88.19 109 GLN A O 1
ATOM 855 N N . HIS A 1 110 ? 14.080 -3.671 -3.631 1.00 85.62 110 HIS A N 1
ATOM 856 C CA . HIS A 1 110 ? 14.904 -4.789 -3.166 1.00 85.62 110 HIS A CA 1
ATOM 857 C C . HIS A 1 110 ? 16.029 -4.378 -2.203 1.00 85.62 110 HIS A C 1
ATOM 859 O O . HIS A 1 110 ? 16.420 -5.181 -1.360 1.00 85.62 110 HIS A O 1
ATOM 865 N N . LEU A 1 111 ? 16.497 -3.124 -2.257 1.00 86.50 111 LEU A N 1
ATOM 866 C CA . LEU A 1 111 ? 17.538 -2.605 -1.362 1.00 86.50 111 LEU A CA 1
ATOM 867 C C . LEU A 1 111 ? 17.095 -2.527 0.103 1.00 86.50 111 LEU A C 1
ATOM 869 O O . LEU A 1 111 ? 17.929 -2.420 0.996 1.00 86.50 111 LEU A O 1
ATOM 873 N N . THR A 1 112 ? 15.788 -2.557 0.363 1.00 83.56 112 THR A N 1
ATOM 874 C CA . THR A 1 112 ? 15.226 -2.461 1.719 1.00 83.56 112 THR A CA 1
ATOM 875 C C . THR A 1 112 ? 14.210 -3.563 1.987 1.00 83.56 112 THR A C 1
ATOM 877 O O . THR A 1 112 ? 13.221 -3.327 2.682 1.00 83.56 112 THR A O 1
ATOM 880 N N . TYR A 1 113 ? 14.446 -4.757 1.431 1.00 87.12 113 TYR A N 1
ATOM 881 C CA . TYR A 1 113 ? 13.563 -5.902 1.628 1.00 87.12 113 TYR A CA 1
ATOM 882 C C . TYR A 1 113 ? 13.515 -6.320 3.101 1.00 87.12 113 TYR A C 1
ATOM 884 O O . TYR A 1 113 ? 14.410 -6.989 3.614 1.00 87.12 113 TYR A O 1
ATOM 892 N N . ASN A 1 114 ? 12.471 -5.868 3.784 1.00 85.12 114 ASN A N 1
ATOM 893 C CA . ASN A 1 114 ? 12.144 -6.196 5.161 1.00 85.12 114 ASN A CA 1
ATOM 894 C C . ASN A 1 114 ? 10.706 -5.744 5.430 1.00 85.12 114 ASN A C 1
ATOM 896 O O . ASN A 1 114 ? 10.066 -5.135 4.582 1.00 85.12 114 ASN A O 1
ATOM 900 N N . CYS A 1 115 ? 10.209 -6.003 6.624 1.00 85.31 115 CYS A N 1
ATOM 901 C CA . CYS A 1 115 ? 8.905 -5.564 7.051 1.00 85.31 115 CYS A CA 1
ATOM 902 C C . CYS A 1 115 ? 8.950 -4.192 7.713 1.00 85.31 115 CYS A C 1
ATOM 904 O O . CYS A 1 115 ? 9.581 -4.025 8.757 1.00 85.31 115 CYS A O 1
ATOM 906 N N . HIS A 1 116 ? 8.259 -3.223 7.125 1.00 84.50 116 HIS A N 1
ATOM 907 C CA . HIS A 1 116 ? 8.218 -1.854 7.621 1.00 84.50 116 HIS A CA 1
ATOM 908 C C . HIS A 1 116 ? 6.781 -1.468 7.946 1.00 84.50 116 HIS A C 1
ATOM 910 O O . HIS A 1 116 ? 5.888 -1.635 7.114 1.00 84.50 116 HIS A O 1
ATOM 916 N N . GLU A 1 117 ? 6.564 -0.930 9.144 1.00 83.38 117 GLU A N 1
ATOM 917 C CA . GLU A 1 117 ? 5.399 -0.085 9.392 1.00 83.38 117 GLU A CA 1
ATOM 918 C C . GLU A 1 117 ? 5.606 1.219 8.619 1.00 83.38 117 GLU A C 1
ATOM 920 O O . GLU A 1 117 ? 6.624 1.898 8.783 1.00 83.38 117 GLU A O 1
ATOM 925 N N . ASP A 1 118 ? 4.652 1.548 7.758 1.00 78.62 118 ASP A N 1
ATOM 926 C CA . ASP A 1 118 ? 4.749 2.693 6.869 1.00 78.62 118 ASP A CA 1
ATOM 927 C C . ASP A 1 118 ? 3.578 3.656 7.079 1.00 78.62 118 ASP A C 1
ATOM 929 O O . ASP A 1 118 ? 2.473 3.280 7.483 1.00 78.62 118 ASP A O 1
ATOM 933 N N . ALA A 1 119 ? 3.836 4.934 6.819 1.00 76.69 119 ALA A N 1
ATOM 934 C CA . ALA A 1 119 ? 2.799 5.944 6.843 1.00 76.69 119 ALA A CA 1
ATOM 935 C C . ALA A 1 119 ? 1.955 5.798 5.576 1.00 76.69 119 ALA A C 1
ATOM 937 O O . ALA A 1 119 ? 2.463 5.807 4.456 1.00 76.69 119 ALA A O 1
ATOM 938 N N . SER A 1 120 ? 0.644 5.676 5.750 1.00 79.81 120 SER A N 1
ATOM 939 C CA . SER A 1 120 ? -0.273 5.756 4.617 1.00 79.81 120 SER A CA 1
ATOM 940 C C . SER A 1 120 ? -0.495 7.213 4.186 1.00 79.81 120 SER A C 1
ATOM 942 O O . SER A 1 120 ? -0.063 8.152 4.856 1.00 79.81 120 SER A O 1
ATOM 944 N N . SER A 1 121 ? -1.130 7.414 3.030 1.00 80.44 121 SER A N 1
ATOM 945 C CA . SER A 1 121 ? -1.396 8.753 2.491 1.00 80.44 121 SER A CA 1
ATOM 946 C C . SER A 1 121 ? -2.247 9.594 3.455 1.00 80.44 121 SER A C 1
ATOM 948 O O . SER A 1 121 ? -3.122 9.030 4.103 1.00 80.44 121 SER A O 1
ATOM 950 N N . PRO A 1 122 ? -2.098 10.927 3.519 1.00 82.06 122 PRO A N 1
ATOM 951 C CA . PRO A 1 122 ? -2.836 11.771 4.470 1.00 82.06 122 PRO A CA 1
ATOM 952 C C . PRO A 1 122 ? -4.361 11.601 4.426 1.00 82.06 122 PRO A C 1
ATOM 954 O O . PRO A 1 122 ? -5.025 11.679 5.455 1.00 82.06 122 PRO A O 1
ATOM 957 N N . GLU A 1 123 ? -4.909 11.335 3.242 1.00 86.00 123 GLU A N 1
ATOM 958 C CA . GLU A 1 123 ? -6.331 11.093 2.999 1.00 86.00 123 GLU A CA 1
ATOM 959 C C . GLU A 1 123 ? -6.850 9.835 3.703 1.00 86.00 123 GLU A C 1
ATOM 961 O O . GLU A 1 123 ? -8.041 9.736 3.975 1.00 86.00 123 GLU A O 1
ATOM 966 N N . SER A 1 124 ? -5.986 8.867 4.025 1.00 87.44 124 SER A N 1
ATOM 967 C CA . SER A 1 124 ? -6.400 7.656 4.740 1.00 87.44 124 SER A CA 1
ATOM 968 C C . SER A 1 124 ? -6.836 7.953 6.175 1.00 87.44 124 SER A C 1
ATOM 970 O O . SER A 1 124 ? -7.569 7.162 6.759 1.00 87.44 124 SER A O 1
ATOM 972 N N . HIS A 1 125 ? -6.399 9.079 6.747 1.00 87.75 125 HIS A N 1
ATOM 973 C CA . HIS A 1 125 ? -6.696 9.486 8.118 1.00 87.75 125 HIS A CA 1
ATOM 974 C C . HIS A 1 125 ? -7.957 10.357 8.230 1.00 87.75 125 HIS A C 1
ATOM 976 O O . HIS A 1 125 ? -8.354 10.706 9.341 1.00 87.75 125 HIS A O 1
ATOM 982 N N . ASP A 1 126 ? -8.600 10.682 7.107 1.00 91.75 126 ASP A N 1
ATOM 983 C CA . ASP A 1 126 ? -9.864 11.412 7.076 1.00 91.75 126 ASP A CA 1
ATOM 984 C C . ASP A 1 126 ? -11.008 10.522 7.588 1.00 91.75 126 ASP A C 1
ATOM 986 O O . ASP A 1 126 ? -11.366 9.511 6.974 1.00 91.75 126 ASP A O 1
ATOM 990 N N . LYS A 1 127 ? -11.572 10.891 8.744 1.00 93.44 127 LYS A N 1
ATOM 991 C CA . LYS A 1 127 ? -12.649 10.138 9.391 1.00 93.44 127 LYS A CA 1
ATOM 992 C C . LYS A 1 127 ? -13.944 10.164 8.593 1.00 93.44 127 LYS A C 1
ATOM 994 O O . LYS A 1 127 ? -14.602 9.131 8.497 1.00 93.44 127 LYS A O 1
ATOM 999 N N . GLU A 1 128 ? -14.292 11.289 7.982 1.00 94.94 128 GLU A N 1
ATOM 1000 C CA . GLU A 1 128 ? -15.507 11.380 7.172 1.00 94.94 128 GLU A CA 1
ATOM 1001 C C . GLU A 1 128 ? -15.401 10.453 5.962 1.00 94.94 128 GLU A C 1
ATOM 1003 O O . GLU A 1 128 ? -16.328 9.695 5.675 1.00 94.94 128 GLU A O 1
ATOM 1008 N N . LEU A 1 129 ? -14.232 10.426 5.316 1.00 94.00 129 LEU A N 1
ATOM 1009 C CA . LEU A 1 129 ? -13.977 9.536 4.187 1.00 94.00 129 LEU A CA 1
ATOM 1010 C C . LEU A 1 129 ? -13.996 8.052 4.594 1.00 94.00 129 LEU A C 1
ATOM 1012 O O . LEU A 1 129 ? -14.553 7.224 3.870 1.00 94.00 129 LEU A O 1
ATOM 1016 N N . GLN A 1 130 ? -13.427 7.710 5.756 1.00 94.25 130 GLN A N 1
ATOM 1017 C CA . GLN A 1 130 ? -13.484 6.359 6.337 1.00 94.25 130 GLN A CA 1
ATOM 1018 C C . GLN A 1 130 ? -14.933 5.896 6.565 1.00 94.25 130 GLN A C 1
ATOM 1020 O O . GLN A 1 130 ? -15.302 4.793 6.142 1.00 94.25 130 GLN A O 1
ATOM 1025 N N . HIS A 1 131 ? -15.765 6.729 7.199 1.00 94.56 131 HIS A N 1
ATOM 1026 C CA . HIS A 1 131 ? -17.173 6.414 7.458 1.00 94.56 131 HIS A CA 1
ATOM 1027 C C . HIS A 1 131 ? -17.993 6.340 6.168 1.00 94.56 131 HIS A C 1
ATOM 1029 O O . HIS A 1 131 ? -18.738 5.379 5.974 1.00 94.56 131 HIS A O 1
ATOM 1035 N N . ALA A 1 132 ? -17.821 7.296 5.252 1.00 95.50 132 ALA A N 1
ATOM 1036 C CA . ALA A 1 132 ? -18.532 7.305 3.977 1.00 95.50 132 ALA A CA 1
ATOM 1037 C C . ALA A 1 132 ? -18.230 6.045 3.149 1.00 95.50 132 ALA A C 1
ATOM 1039 O O . ALA A 1 132 ? -19.143 5.432 2.587 1.00 95.50 132 ALA A O 1
ATOM 1040 N N . LEU A 1 133 ? -16.960 5.621 3.107 1.00 94.88 133 LEU A N 1
ATOM 1041 C CA . LEU A 1 133 ? -16.559 4.394 2.419 1.00 94.88 133 LEU A CA 1
ATOM 1042 C C . LEU A 1 133 ? -17.138 3.142 3.090 1.00 94.88 133 LEU A C 1
ATOM 1044 O O . LEU A 1 133 ? -17.568 2.220 2.394 1.00 94.88 133 LEU A O 1
ATOM 1048 N N . TRP A 1 134 ? -17.172 3.111 4.423 1.00 94.06 134 TRP A N 1
ATOM 1049 C CA . TRP A 1 134 ? -17.768 2.019 5.188 1.00 94.06 134 TRP A CA 1
ATOM 1050 C C . TRP A 1 134 ? -19.261 1.866 4.892 1.00 94.06 134 TRP A C 1
ATOM 1052 O O . TRP A 1 134 ? -19.701 0.786 4.503 1.00 94.06 134 TRP A O 1
ATOM 1062 N N . GLU A 1 135 ? -20.036 2.946 5.006 1.00 95.19 135 GLU A N 1
ATOM 1063 C CA . GLU A 1 135 ? -21.471 2.908 4.722 1.00 95.19 135 GLU A CA 1
ATOM 1064 C C . GLU A 1 135 ? -21.760 2.477 3.287 1.00 95.19 135 GLU A C 1
ATOM 1066 O O . GLU A 1 135 ? -22.651 1.661 3.040 1.00 95.19 135 GLU A O 1
ATOM 1071 N N . TRP A 1 136 ? -21.006 3.026 2.330 1.00 94.81 136 TRP A N 1
ATOM 1072 C CA . TRP A 1 136 ? -21.114 2.621 0.938 1.00 94.81 136 TRP A CA 1
ATOM 1073 C C . TRP A 1 136 ? -20.833 1.123 0.778 1.00 94.81 136 TRP A C 1
ATOM 1075 O O . TRP A 1 136 ? -21.621 0.431 0.133 1.00 94.81 136 TRP A O 1
ATOM 1085 N N . SER A 1 137 ? -19.776 0.613 1.419 1.00 93.50 137 SER A N 1
ATOM 1086 C CA . SER A 1 137 ? -19.400 -0.805 1.368 1.00 93.50 137 SER A CA 1
ATOM 1087 C C . SER A 1 137 ? -20.499 -1.699 1.946 1.00 93.50 137 SER A C 1
ATOM 1089 O O . SER A 1 137 ? -20.862 -2.687 1.316 1.00 93.50 137 SER A O 1
ATOM 1091 N N . MET A 1 138 ? -21.082 -1.328 3.091 1.00 94.06 138 MET A N 1
ATOM 1092 C CA . MET A 1 138 ? -22.178 -2.077 3.716 1.00 94.06 138 MET A CA 1
ATOM 1093 C C . MET A 1 138 ? -23.448 -2.077 2.861 1.00 94.06 138 MET A C 1
ATOM 1095 O O . MET A 1 138 ? -24.094 -3.112 2.726 1.00 94.06 138 MET A O 1
ATOM 1099 N N . ARG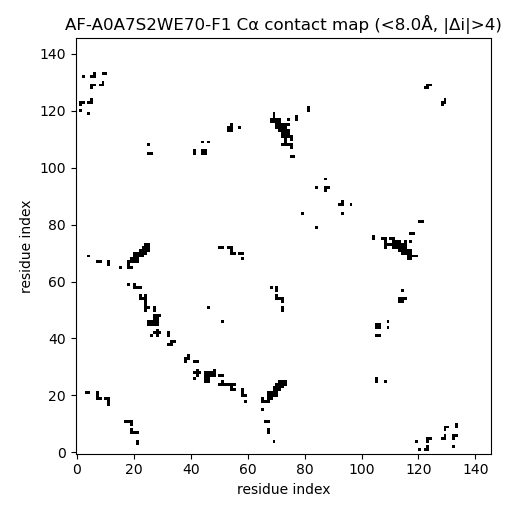 A 1 139 ? -23.799 -0.945 2.235 1.00 94.50 139 ARG A N 1
ATOM 1100 C CA . ARG A 1 139 ? -24.933 -0.885 1.295 1.00 94.50 139 ARG A CA 1
ATOM 1101 C C . ARG A 1 139 ? -24.693 -1.750 0.058 1.00 94.50 139 ARG A C 1
ATOM 1103 O O . ARG A 1 139 ? -25.611 -2.431 -0.386 1.00 94.50 139 ARG A O 1
ATOM 1110 N N . ALA A 1 140 ? -23.476 -1.736 -0.484 1.00 93.00 140 ALA A N 1
ATOM 1111 C CA . ALA A 1 140 ? -23.120 -2.503 -1.674 1.00 93.00 140 ALA A CA 1
ATOM 1112 C C . ALA A 1 140 ? -23.154 -4.023 -1.433 1.00 93.00 140 ALA A C 1
ATOM 1114 O O . ALA A 1 140 ? -23.519 -4.778 -2.334 1.00 93.00 140 ALA A O 1
ATOM 1115 N N . THR A 1 141 ? -22.801 -4.475 -0.227 1.00 91.94 141 THR A N 1
ATOM 1116 C CA . THR A 1 141 ? -22.765 -5.902 0.128 1.00 91.94 141 THR A CA 1
ATOM 1117 C C . THR A 1 141 ? -24.050 -6.413 0.779 1.00 91.94 141 THR A C 1
ATOM 1119 O O . THR A 1 141 ? -24.257 -7.623 0.800 1.00 91.94 141 THR A O 1
ATOM 1122 N N . ALA A 1 142 ? -24.951 -5.543 1.249 1.00 88.69 142 ALA A N 1
ATOM 1123 C CA . ALA A 1 142 ? -26.201 -5.942 1.909 1.00 88.69 142 ALA A CA 1
ATOM 1124 C C . ALA A 1 142 ? -27.079 -6.889 1.065 1.00 88.69 142 ALA A C 1
ATOM 1126 O O . ALA A 1 142 ? -27.765 -7.743 1.619 1.00 88.69 142 ALA A O 1
ATOM 1127 N N . GLY A 1 143 ? -27.035 -6.773 -0.266 1.00 80.50 143 GLY A N 1
ATOM 1128 C CA . GLY A 1 143 ? -27.764 -7.661 -1.182 1.00 80.50 143 GLY A CA 1
ATOM 1129 C C . GLY A 1 143 ? -27.125 -9.037 -1.406 1.00 80.50 143 GLY A C 1
ATOM 1130 O O . GLY A 1 143 ? -27.748 -9.887 -2.024 1.00 80.50 143 GLY A O 1
ATOM 1131 N N . TRP A 1 144 ? -25.899 -9.263 -0.928 1.00 73.06 144 TRP A N 1
ATOM 1132 C CA . TRP A 1 144 ? -25.146 -10.513 -1.118 1.00 73.06 144 TRP A CA 1
ATOM 1133 C C . TRP A 1 144 ? -25.258 -11.465 0.079 1.00 73.06 144 TRP A C 1
ATOM 1135 O O . TRP A 1 144 ? -24.750 -12.580 0.028 1.00 73.06 144 TRP A O 1
ATOM 1145 N N . ALA A 1 145 ? -25.878 -11.008 1.170 1.00 60.53 145 ALA A N 1
ATOM 1146 C CA . ALA A 1 145 ? -26.090 -11.779 2.393 1.00 60.53 145 ALA A CA 1
ATOM 1147 C C . ALA A 1 145 ? -27.482 -12.446 2.459 1.00 60.53 145 ALA A C 1
ATOM 1149 O O . ALA A 1 145 ? -27.862 -12.937 3.522 1.00 60.53 145 ALA A O 1
ATOM 1150 N N . GLN A 1 146 ? -28.237 -12.424 1.353 1.00 50.66 146 GLN A N 1
ATOM 1151 C CA . GLN A 1 146 ? -29.498 -13.156 1.161 1.00 50.66 146 GLN A CA 1
ATOM 1152 C C . GLN A 1 146 ? -29.233 -14.457 0.407 1.00 50.66 146 GLN A C 1
ATOM 1154 O O . GLN A 1 146 ? -29.870 -15.468 0.772 1.00 50.66 146 GLN A O 1
#

Solvent-accessible surface area (backbone atoms only — not comparable to full-atom values): 8288 Å² total; per-residue (Å²): 111,62,69,55,43,16,47,25,46,40,46,31,70,78,37,75,89,50,84,36,56,31,68,44,45,67,55,56,49,49,93,83,55,54,100,42,77,67,29,50,54,44,50,76,40,27,39,55,61,71,58,42,49,51,17,48,51,44,64,70,67,52,86,71,75,88,60,66,44,37,26,17,23,40,65,77,64,83,65,63,58,67,69,54,49,53,48,31,50,75,70,71,45,35,66,73,55,46,53,60,50,51,51,50,42,38,65,46,28,73,83,37,67,45,77,32,84,48,86,71,62,72,73,52,71,37,63,67,59,21,50,53,52,45,55,51,50,52,63,71,47,59,77,76,78,115

Sequence (146 aa):
KLAQVLNAYSLAEHFPRWRVAAVCPGWVGTDFIPETPVGYLIRTSAYAPEAGSLSLMCGILDSQPKRPVFFSNSGVFKMLPPEGQKFFTKLGVRDWTIWPGALGHVVFQHLTYNCHEDASSPESHDKELQHALWEWSMRATAGWAQ

Foldseek 3Di:
DLLQLLQLQLCCVVCVVDAGEAEDAAQEQDPPQDPDPLSVLLNVLHHYPVLSVQQVCCSVVPPDDRHHWYKYQFPPDPPDPLVVLVVCVVVVCNVVVVVVVSSVCSNCRVVRGHIDGHDDHPVSPDPVVSVVSVVVVCVVCVVVVD

Secondary structure (DSSP, 8-state):
-HHHHHHHHHHHHH-TTS--EEEE--SB--TTS-SSHHHHHHHHHSBPGGGHHHHHHHHHH--S-SS-EEEES--S---S-HHHHHHHHHTT-HHHHHHHHHHHHHHHGGGG-S-EEEPPPGGGG-HHHHHHHHHHHHHHHGGG--

Radius of gyration: 16.8 Å; Cα contacts (8 Å, |Δi|>4): 189; chains: 1; bounding box: 47×38×42 Å

Organism: NCBI:txid1034831

pLDDT: mean 84.28, std 8.96, range [50.66, 95.5]

Mean predicted aligned error: 6.2 Å

=== Feature glossary ===
Key to the feature types in this record:

— What the protein is —

Primary structure: the covalent order of the twenty standard amino acids along the backbone. Two proteins with the same sequence will (almost always) fold to the same structure; two with 30% identity often share a fold but not the details.

Database cross-references. InterPro integrates a dozen domain/family signature databases into unified entries with residue-range hits. GO terms attach function/process/location labels with evidence codes. CATH codes position the fold in a four-level structural taxonomy. Organism is the NCBI-taxonomy species name.

— Where its atoms are —

The mmCIF block holds the 3D Cartesian coordinates of each backbone atom (N, Cα, C, O) in ångströms. mmCIF is the PDB's canonical archive format — a tagged-loop text representation of the atomic model.

Six rendered views show the 3D structure from the faces of a cube — i.e. along ±x, ±y, ±z. Rendering representation is drawn randomly per protein from cartoon (secondary-structure ribbons), sticks (backbone bonds), or molecular surface; coloring is either N→C rainbow (blue at the N-terminus through red at the C-terminus) or one color per chain.

— Local backbone conformation —

DSSP 8-state secondary structure assigns each residue one of H (α-helix), G (3₁₀-helix), I (π-helix), E (extended β-strand), B (isolated β-bridge), T (hydrogen-bonded turn), S (bend), or '-' (coil). The assignment is computed from backbone hydrogen-bond geometry via the Kabsch–Sander algorithm.

P-SEA three-state annotation labels each residue as helix, strand, or coil based purely on the geometry of the Cα trace. It serves as a fallback when the full backbone (and thus DSSP) is unavailable.

The φ/ψ torsion pair specifies the backbone conformation at each residue. φ rotates about the N–Cα bond, ψ about the Cα–C bond. Steric clashes forbid most of the (φ, ψ) plane — the allowed regions (α-helix basin, β-sheet basin, left-handed helix) are the Ramachandran-allowed regions.

— Global shape and packing —

The geometric summary reports three shape descriptors. Rg (radius of gyration) measures how spread out the Cα atoms are about their centre of mass; compact globular proteins have small Rg, elongated or unfolded ones large. Cα contacts (<8 Å, |i−j|>4) count long-range residue pairs in spatial proximity — high for tightly packed folds, near zero for rods or random coil. The bounding-box extents give the protein's footprint along x, y, z in Å.

Accessible surface area quantifies burial. A residue with SASA near zero is packed into the hydrophobic core; one with SASA >100 Å² sits on the surface. Computed here via the Shrake–Rupley numerical algorithm with a 1.4 Å probe.

Plot images: a contact map (which residues are close in 3D, as an N×N binary image), a Ramachandran scatter (backbone torsion angles, revealing secondary-structure composition at a glance), and — for AlphaFold structures — a PAE heatmap (pairwise prediction confidence).

— Structural neighborhood —

The Foldseek 3Di string encodes local tertiary geometry as a 20-letter alphabet — one character per residue — derived from the relative positions of nearby Cα atoms. Unlike the amino-acid sequence, 3Di is a direct function of the 3D structure, so two proteins with the same fold have similar 3Di strings even at low sequence identity.

Nearest PDB neighbors are the top structural matches found by Foldseek when searching this structure against the entire Protein Data Bank. Each hit reports a TM-score (0 to 1; >0.5 almost always implies the same fold) and an E-value. These are *structural* homologs — they may share no detectable sequence similarity.

— Confidence and disorder —

For AlphaFold models, the B-factor field carries pLDDT — the model's own estimate of local accuracy on a 0–100 scale. Regions with pLDDT<50 should be treated as essentially unmodeled; they often correspond to intrinsically disordered segments.

B-factor (Debye–Waller factor) reflects atomic displacement in the crystal lattice. It is an experimental observable (units Å²), not a prediction; low values mean the atom is pinned down, high values mean it moves or is heterogeneous across the crystal.

Predicted aligned error is AlphaFold's pairwise confidence. Unlike pLDDT (per-residue), PAE is per-residue-pair and captures whether two parts of the structure are correctly placed relative to each other. Units are ångströms of expected positional error.